Protein AF-A0A0D8XNB8-F1 (afdb_monomer_lite)

Secondary structure (DSSP, 8-state):
--------SHHHHHHHHHHHHHHHHHHHHHHHHHHHHTHHHHHHHHHHHHHHHHHHHH-S-HHHHHHHHHHHHHT--TTEEEEEETHHHHT---TT---EEEEEESSHHHHHHHHHHHHH-HHHHHHHHHHHHHHHHHHHHHTT---SEEEEE-SSSS-EEEEE---------

InterPro domains:
  IPR043519 Nucleotidyltransferase superfamily [G3DSA:3.30.460.10] (56-170)
  IPR043519 Nucleotidyltransferase superfamily [SSF81301] (79-115)

pLDDT: mean 80.05, std 18.9, range [33.38, 96.0]

Structure (mmCIF, N/CA/C/O backbone):
data_AF-A0A0D8XNB8-F1
#
_entry.id   AF-A0A0D8XNB8-F1
#
loop_
_atom_site.group_PDB
_atom_site.id
_atom_site.type_symbol
_atom_site.label_atom_id
_atom_site.label_alt_id
_atom_site.label_comp_id
_atom_site.label_asym_id
_atom_site.label_entity_id
_atom_site.label_seq_id
_atom_site.pdbx_PDB_ins_code
_atom_site.Cartn_x
_atom_site.Cartn_y
_atom_site.Cartn_z
_atom_site.occupancy
_atom_site.B_iso_or_equiv
_atom_site.auth_seq_id
_atom_site.auth_comp_id
_atom_site.auth_asym_id
_atom_site.auth_atom_id
_atom_site.pdbx_PDB_model_num
ATOM 1 N N . MET A 1 1 ? -14.185 79.498 42.352 1.00 35.81 1 MET A N 1
ATOM 2 C CA . MET A 1 1 ? -15.048 78.884 41.319 1.00 35.81 1 MET A CA 1
ATOM 3 C C . MET A 1 1 ? -14.680 77.415 41.207 1.00 35.81 1 MET A C 1
ATOM 5 O O . MET A 1 1 ? -13.575 77.118 40.783 1.00 35.81 1 MET A O 1
ATOM 9 N N . ILE A 1 2 ? -15.553 76.514 41.664 1.00 37.03 2 ILE A N 1
ATOM 10 C CA . ILE A 1 2 ? -15.356 75.059 41.590 1.00 37.03 2 ILE A CA 1
ATOM 11 C C . ILE A 1 2 ? -16.272 74.541 40.479 1.00 37.03 2 ILE A C 1
ATOM 13 O O . ILE A 1 2 ? -17.495 74.584 40.606 1.00 37.03 2 ILE A O 1
ATOM 17 N N . GLY A 1 3 ? -15.665 74.114 39.372 1.00 33.38 3 GLY A N 1
ATOM 18 C CA . GLY A 1 3 ? -16.326 73.496 38.226 1.00 33.38 3 GLY A CA 1
ATOM 19 C C . GLY A 1 3 ? -16.145 71.978 38.251 1.00 33.38 3 GLY A C 1
ATOM 20 O O . GLY A 1 3 ? -15.029 71.481 38.331 1.00 33.38 3 GLY A O 1
ATOM 21 N N . LYS A 1 4 ? -17.278 71.277 38.222 1.00 44.56 4 LYS A N 1
ATOM 22 C CA . LYS A 1 4 ? -17.506 69.820 38.198 1.00 44.56 4 LYS A CA 1
ATOM 23 C C . LYS A 1 4 ? -16.797 69.116 37.016 1.00 44.56 4 LYS A C 1
ATOM 25 O O . LYS A 1 4 ? -16.607 69.760 35.995 1.00 44.56 4 LYS A O 1
ATOM 30 N N . ILE A 1 5 ? -16.565 67.790 37.101 1.00 40.22 5 ILE A N 1
ATOM 31 C CA . ILE A 1 5 ? -17.128 66.730 36.207 1.00 40.22 5 ILE A CA 1
ATOM 32 C C . ILE A 1 5 ? -16.470 65.337 36.456 1.00 40.22 5 ILE A C 1
ATOM 34 O O . ILE A 1 5 ? -15.286 65.138 36.233 1.00 40.22 5 ILE A O 1
ATOM 38 N N . LEU A 1 6 ? -17.318 64.394 36.909 1.00 37.66 6 LEU A N 1
ATOM 39 C CA . LEU A 1 6 ? -17.368 62.914 36.775 1.00 37.66 6 LEU A CA 1
ATOM 40 C C . LEU A 1 6 ? -16.101 62.018 36.764 1.00 37.66 6 LEU A C 1
ATOM 42 O O . LEU A 1 6 ? -15.345 62.031 35.798 1.00 37.66 6 LEU A O 1
ATOM 46 N N . PRO A 1 7 ? -16.104 60.954 37.598 1.00 43.00 7 PRO A N 1
ATOM 47 C CA . PRO A 1 7 ? -15.607 59.632 37.229 1.00 43.00 7 PRO A CA 1
ATOM 48 C C . PRO A 1 7 ? -16.790 58.723 36.832 1.00 43.00 7 PRO A C 1
ATOM 50 O O . PRO A 1 7 ? -17.395 58.065 37.676 1.00 43.00 7 PRO A O 1
ATOM 53 N N . ARG A 1 8 ? -17.159 58.673 35.542 1.00 45.78 8 ARG A N 1
ATOM 54 C CA . ARG A 1 8 ? -18.164 57.707 35.021 1.00 45.78 8 ARG A CA 1
ATOM 55 C C . ARG A 1 8 ? -17.582 56.524 34.247 1.00 45.78 8 ARG A C 1
ATOM 57 O O . ARG A 1 8 ? -18.344 55.663 33.825 1.00 45.78 8 ARG A O 1
ATOM 64 N N . GLN A 1 9 ? -16.266 56.429 34.076 1.00 46.25 9 GLN A N 1
ATOM 65 C CA . GLN A 1 9 ? -15.688 55.433 33.161 1.00 46.25 9 GLN A CA 1
ATOM 66 C C . GLN A 1 9 ? -15.163 54.148 33.823 1.00 46.25 9 GLN A C 1
ATOM 68 O O . GLN A 1 9 ? -14.889 53.185 33.117 1.00 46.25 9 GLN A O 1
ATOM 73 N N . ILE A 1 10 ? -15.114 54.050 35.157 1.00 44.75 10 ILE A N 1
ATOM 74 C CA . ILE A 1 10 ? -14.569 52.849 35.828 1.00 44.75 10 ILE A CA 1
ATOM 75 C C . ILE A 1 10 ? -15.646 51.769 36.077 1.00 44.75 10 ILE A C 1
ATOM 77 O O . ILE A 1 10 ? -15.346 50.577 36.099 1.00 44.75 10 ILE A O 1
ATOM 81 N N . ALA A 1 11 ? -16.930 52.135 36.160 1.00 41.56 11 ALA A N 1
ATOM 82 C CA . ALA A 1 11 ? -18.010 51.170 36.415 1.00 41.56 11 ALA A CA 1
ATOM 83 C C . ALA A 1 11 ? -18.432 50.339 35.182 1.00 41.56 11 ALA A C 1
ATOM 85 O O . ALA A 1 11 ? -19.070 49.295 35.336 1.00 41.56 11 ALA A O 1
ATOM 86 N N . ALA A 1 12 ? -18.086 50.773 33.964 1.00 43.12 12 ALA A N 1
ATOM 87 C CA . ALA A 1 12 ? -18.450 50.067 32.732 1.00 43.12 12 ALA A CA 1
ATOM 88 C C . ALA A 1 12 ? -17.489 48.909 32.403 1.00 43.12 12 ALA A C 1
ATOM 90 O O . ALA A 1 12 ? -17.937 47.865 31.935 1.00 43.12 12 ALA A O 1
ATOM 91 N N . ALA A 1 13 ? -16.197 49.043 32.726 1.00 43.59 13 ALA A N 1
ATOM 92 C CA . ALA A 1 13 ? -15.179 48.029 32.427 1.00 43.59 13 ALA A CA 1
ATOM 93 C C . ALA A 1 13 ? -15.206 46.812 33.378 1.00 43.59 13 ALA A C 1
ATOM 95 O O . ALA A 1 13 ? -14.751 45.731 33.017 1.00 43.59 13 ALA A O 1
ATOM 96 N N . PHE A 1 14 ? -15.786 46.947 34.576 1.00 43.16 14 PHE A N 1
ATOM 97 C CA . PHE A 1 14 ? -15.940 45.826 35.516 1.00 43.16 14 PHE A CA 1
ATOM 98 C C . PHE A 1 14 ? -17.212 44.993 35.293 1.00 43.16 14 PHE A C 1
ATOM 100 O O . PHE A 1 14 ? -17.288 43.858 35.761 1.00 43.16 14 PHE A O 1
ATOM 107 N N . ARG A 1 15 ? -18.218 45.510 34.573 1.00 42.62 15 ARG A N 1
ATOM 108 C CA . ARG A 1 15 ? -19.472 44.770 34.331 1.00 42.62 15 ARG A CA 1
ATOM 109 C C . ARG A 1 15 ? -19.381 43.767 33.185 1.00 42.62 15 ARG A C 1
ATOM 111 O O . ARG A 1 15 ? -20.095 42.768 33.221 1.00 42.62 15 ARG A O 1
ATOM 118 N N . THR A 1 16 ? -18.495 43.978 32.218 1.00 41.97 16 THR A N 1
ATOM 119 C CA . THR A 1 16 ? -18.303 43.058 31.086 1.00 41.97 16 THR A CA 1
ATOM 120 C C . THR A 1 16 ? -17.577 41.771 31.497 1.00 41.97 16 THR A C 1
ATOM 122 O O . THR A 1 16 ? -18.035 40.687 31.149 1.00 41.97 16 THR A O 1
ATOM 125 N N . ASN A 1 17 ? -16.564 41.841 32.369 1.00 43.38 17 ASN A N 1
ATOM 126 C CA . ASN A 1 17 ? -15.829 40.647 32.830 1.00 43.38 17 ASN A CA 1
ATOM 127 C C . ASN A 1 17 ? -16.611 39.757 33.825 1.00 43.38 17 ASN A C 1
ATOM 129 O O . ASN A 1 17 ? -16.407 38.541 33.897 1.00 43.38 17 ASN A O 1
ATOM 133 N N . VAL A 1 18 ? -17.545 40.326 34.595 1.00 46.53 18 VAL A N 1
ATOM 134 C CA . VAL A 1 18 ? -18.382 39.548 35.533 1.00 46.53 18 VAL A CA 1
ATOM 135 C C . VAL A 1 18 ? -19.512 38.806 34.804 1.00 46.53 18 VAL A C 1
ATOM 137 O O . VAL A 1 18 ? -19.934 37.739 35.251 1.00 46.53 18 VAL A O 1
ATOM 140 N N . PHE A 1 19 ? -19.991 39.328 33.671 1.00 45.19 19 PHE A N 1
ATOM 141 C CA . PHE A 1 19 ? -21.034 38.666 32.883 1.00 45.19 19 PHE A CA 1
ATOM 142 C C . PHE A 1 19 ? -20.499 37.481 32.067 1.00 45.19 19 PHE A C 1
ATOM 144 O O . PHE A 1 19 ? -21.172 36.450 32.019 1.00 45.19 19 PHE A O 1
ATOM 151 N N . ASP A 1 20 ? -19.285 37.569 31.517 1.00 50.75 20 ASP A N 1
ATOM 152 C CA . ASP A 1 20 ? -18.664 36.440 30.806 1.00 50.75 20 ASP A CA 1
ATOM 153 C C . ASP A 1 20 ? -18.225 35.313 31.749 1.00 50.75 20 ASP A C 1
ATOM 155 O O . ASP A 1 20 ? -18.462 34.137 31.466 1.00 50.75 20 ASP A O 1
ATOM 159 N N . SER A 1 21 ? -17.699 35.638 32.935 1.00 52.28 21 SER A N 1
ATOM 160 C CA . SER A 1 21 ? -17.347 34.613 33.933 1.00 52.28 21 SER A CA 1
ATOM 161 C C . SER A 1 21 ? -18.571 33.891 34.515 1.00 52.28 21 SER A C 1
ATOM 163 O O . SER A 1 21 ? -18.502 32.693 34.799 1.00 52.28 21 SER A O 1
ATOM 165 N N . LYS A 1 22 ? -19.716 34.576 34.657 1.00 54.66 22 LYS A N 1
ATOM 166 C CA . LYS A 1 22 ? -20.984 33.947 35.067 1.00 54.66 22 LYS A CA 1
ATOM 167 C C . LYS A 1 22 ? -21.564 33.046 33.979 1.00 54.66 22 LYS A C 1
ATOM 169 O O . LYS A 1 22 ? -22.000 31.945 34.303 1.00 54.66 22 LYS A O 1
ATOM 174 N N . LYS A 1 23 ? -21.524 33.459 32.706 1.00 55.62 23 LYS A N 1
ATOM 175 C CA . LYS A 1 23 ? -21.941 32.604 31.581 1.00 55.62 23 LYS A CA 1
ATOM 176 C C . LYS A 1 23 ? -21.075 31.348 31.478 1.00 55.62 23 LYS A C 1
ATOM 178 O O . LYS A 1 23 ? -21.629 30.262 31.357 1.00 55.62 23 LYS A O 1
ATOM 183 N N . GLY A 1 24 ? -19.754 31.475 31.634 1.00 59.69 24 GLY A N 1
ATOM 184 C CA . GLY A 1 24 ? -18.831 30.335 31.673 1.00 59.69 24 GLY A CA 1
ATOM 185 C C . GLY A 1 24 ? -19.101 29.365 32.830 1.00 59.69 24 GLY A C 1
ATOM 186 O O . GLY A 1 24 ? -19.087 28.155 32.624 1.00 59.69 24 GLY A O 1
ATOM 187 N N . ARG A 1 25 ? -19.430 29.871 34.030 1.00 61.78 25 ARG A N 1
ATOM 188 C CA . ARG A 1 25 ? -19.808 29.018 35.176 1.00 61.78 25 ARG A CA 1
ATOM 189 C C . ARG A 1 25 ? -21.120 28.272 34.965 1.00 61.78 25 ARG A C 1
ATOM 191 O O . ARG A 1 25 ? -21.185 27.100 35.309 1.00 61.78 25 ARG A O 1
ATOM 198 N N . VAL A 1 26 ? -22.139 28.927 34.405 1.00 69.31 26 VAL A N 1
ATOM 199 C CA . VAL A 1 26 ? -23.440 28.290 34.124 1.00 69.31 26 VAL A CA 1
ATOM 200 C C . VAL A 1 26 ? -23.297 27.221 33.038 1.00 69.31 26 VAL A C 1
ATOM 202 O O . VAL A 1 26 ? -23.881 26.146 33.145 1.00 69.31 26 VAL A O 1
ATOM 205 N N . TYR A 1 27 ? -22.469 27.479 32.024 1.00 69.00 27 TYR A N 1
ATOM 206 C CA . TYR A 1 27 ? -22.151 26.490 30.996 1.00 69.00 27 TYR A CA 1
ATOM 207 C C . TYR A 1 27 ? -21.391 25.291 31.572 1.00 69.00 27 TYR A C 1
ATOM 209 O O . TYR A 1 27 ? -21.728 24.149 31.276 1.00 69.00 27 TYR A O 1
ATOM 217 N N . ALA A 1 28 ? -20.406 25.538 32.440 1.00 72.75 28 ALA A N 1
ATOM 218 C CA . ALA A 1 28 ? -19.663 24.478 33.114 1.00 72.75 28 ALA A CA 1
ATOM 219 C C . ALA A 1 28 ? -20.569 23.641 34.030 1.00 72.75 28 ALA A C 1
ATOM 221 O O . ALA A 1 28 ? -20.529 22.418 33.958 1.00 72.75 28 ALA A O 1
ATOM 222 N N . SER A 1 29 ? -21.444 24.269 34.826 1.00 78.94 29 SER A N 1
ATOM 223 C CA . SER A 1 29 ? -22.386 23.538 35.685 1.00 78.94 29 SER A CA 1
ATOM 224 C C . SER A 1 29 ? -23.407 22.733 34.883 1.00 78.94 29 SER A C 1
ATOM 226 O O . SER A 1 29 ? -23.775 21.635 35.287 1.00 78.94 29 SER A O 1
ATOM 228 N N . PHE A 1 30 ? -23.848 23.254 33.734 1.00 82.88 30 PHE A N 1
ATOM 229 C CA . PHE A 1 30 ? -24.722 22.522 32.820 1.00 82.88 30 PHE A CA 1
ATOM 230 C C . PHE A 1 30 ? -24.011 21.303 32.219 1.00 82.88 30 PHE A C 1
ATOM 232 O O . PHE A 1 30 ? -24.572 20.213 32.216 1.00 82.88 30 PHE A O 1
ATOM 239 N N . ILE A 1 31 ? -22.763 21.458 31.763 1.00 82.94 31 ILE A N 1
ATOM 240 C CA . ILE A 1 31 ? -21.966 20.345 31.231 1.00 82.94 31 ILE A CA 1
ATOM 241 C C . ILE A 1 31 ? -21.724 19.278 32.301 1.00 82.94 31 ILE A C 1
ATOM 243 O O . ILE A 1 31 ? -21.883 18.097 32.006 1.00 82.94 31 ILE A O 1
ATOM 247 N N . GLU A 1 32 ? -21.376 19.665 33.528 1.00 84.44 32 GLU A N 1
ATOM 248 C CA . GLU A 1 32 ? -21.170 18.706 34.620 1.00 84.44 32 GLU A CA 1
ATOM 249 C C . GLU A 1 32 ? -22.469 17.977 34.987 1.00 84.44 32 GLU A C 1
ATOM 251 O O . GLU A 1 32 ? -22.474 16.752 35.066 1.00 84.44 32 GLU A O 1
ATOM 256 N N . SER A 1 33 ? -23.599 18.688 35.067 1.00 84.19 33 SER A N 1
ATOM 257 C CA . SER A 1 33 ? -24.907 18.061 35.301 1.00 84.19 33 SER A CA 1
ATOM 258 C C . SER A 1 33 ? -25.302 17.093 34.176 1.00 84.19 33 SER A C 1
ATOM 260 O O . SER A 1 33 ? -25.795 15.997 34.442 1.00 84.19 33 SER A O 1
ATOM 262 N N . MET A 1 34 ? -25.028 17.443 32.915 1.00 83.69 34 MET A N 1
ATOM 263 C CA . MET A 1 34 ? -25.274 16.564 31.767 1.00 83.69 34 MET A CA 1
ATOM 264 C C . MET A 1 34 ? -24.346 15.341 31.752 1.00 83.69 34 MET A C 1
ATOM 266 O O . MET A 1 34 ? -24.789 14.243 31.409 1.00 83.69 34 MET A O 1
ATOM 270 N N . LYS A 1 35 ? -23.071 15.500 32.133 1.00 83.56 35 LYS A N 1
ATOM 271 C CA . LYS A 1 35 ? -22.128 14.380 32.278 1.00 83.56 35 LYS A CA 1
ATOM 272 C C . LYS A 1 35 ? -22.574 13.419 33.368 1.00 83.56 35 LYS A C 1
ATOM 274 O O . LYS A 1 35 ? -22.523 12.216 33.142 1.00 83.56 35 LYS A O 1
ATOM 279 N N . GLU A 1 36 ? -23.021 13.936 34.507 1.00 88.44 36 GLU A N 1
ATOM 280 C CA . GLU A 1 36 ? -23.510 13.131 35.626 1.00 88.44 36 GLU A CA 1
ATOM 281 C C . GLU A 1 36 ? -24.790 12.379 35.233 1.00 88.44 36 GLU A C 1
ATOM 283 O O . GLU A 1 36 ? -24.874 11.159 35.376 1.00 88.44 36 GLU A O 1
ATOM 288 N N . HIS A 1 37 ? -25.740 13.065 34.588 1.00 91.31 37 HIS A N 1
ATOM 289 C CA . HIS A 1 37 ? -26.991 12.460 34.122 1.00 91.31 37 HIS A CA 1
ATOM 290 C C . HIS A 1 37 ? -26.778 11.360 33.066 1.00 91.31 37 HIS A C 1
ATOM 292 O O . HIS A 1 37 ? -27.534 10.388 32.993 1.00 91.31 37 HIS A O 1
ATOM 298 N N . HIS A 1 38 ? -25.744 11.484 32.231 1.00 91.31 38 HIS A N 1
ATOM 299 C CA . HIS A 1 38 ? -25.418 10.507 31.189 1.00 91.31 38 HIS A CA 1
ATOM 300 C C . HIS A 1 38 ? -24.207 9.629 31.516 1.00 91.31 38 HIS A C 1
ATOM 302 O O . HIS A 1 38 ? -23.746 8.892 30.642 1.00 91.31 38 HIS A O 1
ATOM 308 N N . GLN A 1 39 ? -23.724 9.642 32.759 1.00 92.50 39 GLN A N 1
ATOM 309 C CA . GLN A 1 39 ? -22.460 9.017 33.147 1.00 92.50 39 GLN A CA 1
ATOM 310 C C . GLN A 1 39 ? -22.397 7.535 32.765 1.00 92.50 39 GLN A C 1
ATOM 312 O O . GLN A 1 39 ? -21.425 7.094 32.159 1.00 92.50 39 GLN A O 1
ATOM 317 N N . LEU A 1 40 ? -23.462 6.775 33.032 1.00 91.50 40 LEU A N 1
ATOM 318 C CA . LEU A 1 40 ? -23.529 5.350 32.690 1.00 91.50 40 LEU A CA 1
ATOM 319 C C . LEU A 1 40 ? -23.483 5.103 31.173 1.00 91.50 40 LEU A C 1
ATOM 321 O O . LEU A 1 40 ? -22.868 4.139 30.717 1.00 91.50 40 LEU A O 1
ATOM 325 N N . ARG A 1 41 ? -24.107 5.978 30.372 1.00 90.69 41 ARG A N 1
ATOM 326 C CA . ARG A 1 41 ? -24.068 5.884 28.903 1.00 90.69 41 ARG A CA 1
ATOM 327 C C . ARG A 1 41 ? -22.679 6.221 28.370 1.00 90.69 41 ARG A C 1
ATOM 329 O O . ARG A 1 41 ? -22.200 5.518 27.486 1.00 90.69 41 ARG A O 1
ATOM 336 N N . LEU A 1 42 ? -22.033 7.244 28.931 1.00 91.31 42 LEU A N 1
ATOM 337 C CA . LEU A 1 42 ? -20.659 7.622 28.597 1.00 91.31 42 LEU A CA 1
ATOM 338 C C . LEU A 1 42 ? -19.671 6.502 28.949 1.00 91.31 42 LEU A C 1
ATOM 340 O O . LEU A 1 42 ? -18.885 6.100 28.102 1.00 91.31 42 LEU A O 1
ATOM 344 N N . GLN A 1 43 ? -19.781 5.911 30.140 1.00 92.50 43 GLN A N 1
ATOM 345 C CA . GLN A 1 43 ? -18.959 4.763 30.542 1.00 92.50 43 GLN A CA 1
ATOM 346 C C . GLN A 1 43 ? -19.190 3.538 29.647 1.00 92.50 43 GLN A C 1
ATOM 348 O O . GLN A 1 43 ? -18.244 2.841 29.284 1.00 92.50 43 GLN A O 1
ATOM 353 N N . SER A 1 44 ? -20.444 3.272 29.263 1.00 93.69 44 SER A N 1
ATOM 354 C CA . SER A 1 44 ? -20.767 2.195 28.323 1.00 93.69 44 SER A CA 1
ATOM 355 C C . SER A 1 44 ? -20.148 2.439 26.944 1.00 93.69 44 SER A C 1
ATOM 357 O O . SER A 1 44 ? -19.623 1.502 26.340 1.00 93.69 44 SER A O 1
ATOM 359 N N . LEU A 1 45 ? -20.176 3.685 26.462 1.00 92.44 45 LEU A N 1
ATOM 360 C CA . LEU A 1 45 ? -19.544 4.082 25.208 1.00 92.44 45 LEU A CA 1
ATOM 361 C C . LEU A 1 45 ? -18.022 3.912 25.276 1.00 92.44 45 LEU A C 1
ATOM 363 O O . LEU A 1 45 ? -17.462 3.262 24.401 1.00 92.44 45 LEU A O 1
ATOM 367 N N . ASP A 1 46 ? -17.375 4.403 26.333 1.00 93.44 46 ASP A N 1
ATOM 368 C CA . ASP A 1 46 ? -15.930 4.251 26.542 1.00 93.44 46 ASP A CA 1
ATOM 369 C C . ASP A 1 46 ? -15.511 2.781 26.581 1.00 93.44 46 ASP A C 1
ATOM 371 O O . ASP A 1 46 ? -14.498 2.402 25.991 1.00 93.44 46 ASP A O 1
ATOM 375 N N . ARG A 1 47 ? -16.300 1.927 27.245 1.00 93.50 47 ARG A N 1
ATOM 376 C CA . ARG A 1 47 ? -16.039 0.485 27.268 1.00 93.50 47 ARG A CA 1
ATOM 377 C C . ARG A 1 47 ? -16.123 -0.113 25.864 1.00 93.50 47 ARG A C 1
ATOM 379 O O . ARG A 1 47 ? -15.202 -0.814 25.465 1.00 93.50 47 ARG A O 1
ATOM 386 N N . LYS A 1 48 ? -17.177 0.204 25.103 1.00 91.56 48 LYS A N 1
ATOM 387 C CA . LYS A 1 48 ? -17.331 -0.270 23.717 1.00 91.56 48 LYS A CA 1
ATOM 388 C C . LYS A 1 48 ? -16.204 0.224 22.811 1.00 91.56 48 LYS A C 1
ATOM 390 O O . LYS A 1 48 ? -15.726 -0.535 21.979 1.00 91.56 48 LYS A O 1
ATOM 395 N N . LEU A 1 49 ? -15.762 1.472 22.972 1.00 89.06 49 LEU A N 1
ATOM 396 C CA . LEU A 1 49 ? -14.633 2.017 22.214 1.00 89.06 49 LEU A CA 1
ATOM 397 C C . LEU A 1 49 ? -13.342 1.253 22.521 1.00 89.06 49 LEU A C 1
ATOM 399 O O . LEU A 1 49 ? -12.660 0.834 21.591 1.00 89.06 49 LEU A O 1
ATOM 403 N N . LYS A 1 50 ? -13.057 0.983 23.801 1.00 88.56 50 LYS A N 1
ATOM 404 C CA . LYS A 1 50 ? -11.899 0.169 24.203 1.00 88.56 50 LYS A CA 1
ATOM 405 C C . LYS A 1 50 ? -11.968 -1.257 23.665 1.00 88.56 50 LYS A C 1
ATOM 407 O O . LYS A 1 50 ? -10.967 -1.754 23.170 1.00 88.56 50 LYS A O 1
ATOM 412 N N . GLU A 1 51 ? -13.129 -1.905 23.744 1.00 86.69 51 GLU A N 1
ATOM 413 C CA . GLU A 1 51 ? -13.334 -3.251 23.191 1.00 86.69 51 GLU A CA 1
ATOM 414 C C . GLU A 1 51 ? -13.037 -3.281 21.684 1.00 86.69 51 GLU A C 1
ATOM 416 O O . GLU A 1 51 ? -12.323 -4.163 21.210 1.00 86.69 51 GLU A O 1
ATOM 421 N N . VAL A 1 52 ? -13.522 -2.282 20.940 1.00 80.62 52 VAL A N 1
ATOM 422 C CA . VAL A 1 52 ? -13.241 -2.148 19.506 1.00 80.62 52 VAL A CA 1
ATOM 423 C C . VAL A 1 52 ? -11.754 -1.887 19.251 1.00 80.62 52 VAL A C 1
ATOM 425 O O . VAL A 1 52 ? -11.184 -2.510 18.362 1.00 80.62 52 VAL A O 1
ATOM 428 N N . ASP A 1 53 ? -11.102 -1.011 20.015 1.00 81.06 53 ASP A N 1
ATOM 429 C CA . ASP A 1 53 ? -9.676 -0.709 19.837 1.00 81.06 53 ASP A CA 1
ATOM 430 C C . ASP A 1 53 ? -8.773 -1.916 20.132 1.00 81.06 53 ASP A C 1
ATOM 432 O O . ASP A 1 53 ? -7.816 -2.163 19.397 1.00 81.06 53 ASP A O 1
ATOM 436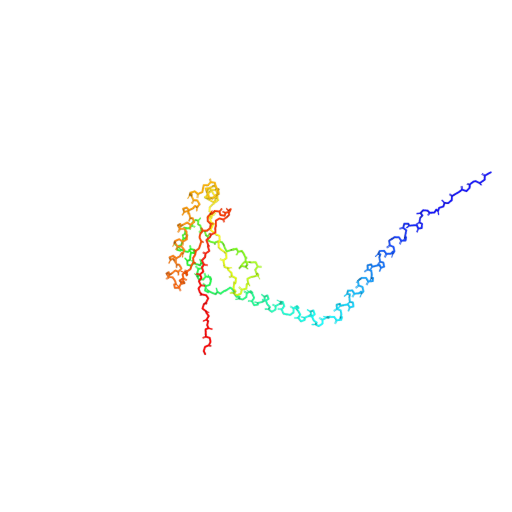 N N . GLU A 1 54 ? -9.077 -2.698 21.170 1.00 79.06 54 GLU A N 1
ATOM 437 C CA . GLU A 1 54 ? -8.343 -3.933 21.475 1.00 79.06 54 GLU A CA 1
ATOM 438 C C . GLU A 1 54 ? -8.546 -4.992 20.384 1.00 79.06 54 GLU A C 1
ATOM 440 O O . GLU A 1 54 ? -7.584 -5.632 19.954 1.00 79.06 54 GLU A O 1
ATOM 445 N N . PHE A 1 55 ? -9.767 -5.115 19.854 1.00 73.81 55 PHE A N 1
ATOM 446 C CA . PHE A 1 55 ? -10.051 -5.988 18.716 1.00 73.81 55 PHE A CA 1
ATOM 447 C C . PHE A 1 55 ? -9.251 -5.579 17.465 1.00 73.81 55 PHE A C 1
ATOM 449 O O . PHE A 1 55 ? -8.647 -6.429 16.813 1.00 73.81 55 PHE A O 1
ATOM 456 N N . ARG A 1 56 ? -9.140 -4.273 17.171 1.00 70.25 56 ARG A N 1
ATOM 457 C CA . ARG A 1 56 ? -8.326 -3.771 16.045 1.00 70.25 56 ARG A CA 1
ATOM 458 C C . ARG A 1 56 ? -6.843 -4.112 16.186 1.00 70.25 56 ARG A C 1
ATOM 460 O O . ARG A 1 56 ? -6.221 -4.508 15.203 1.00 70.25 56 ARG A O 1
ATOM 467 N N . LYS A 1 57 ? -6.267 -3.980 17.388 1.00 66.94 57 LYS A N 1
ATOM 468 C CA . LYS A 1 57 ? -4.842 -4.283 17.640 1.00 66.94 57 LYS A CA 1
ATOM 469 C C . LYS A 1 57 ? -4.506 -5.760 17.428 1.00 66.94 57 LYS A C 1
ATOM 471 O O . LYS A 1 57 ? -3.397 -6.071 17.003 1.00 66.94 57 LYS A O 1
ATOM 476 N N . ALA A 1 58 ? -5.445 -6.656 17.724 1.00 65.44 58 ALA A N 1
ATOM 477 C CA . ALA A 1 58 ? -5.245 -8.097 17.602 1.00 65.44 58 ALA A CA 1
ATOM 478 C C . ALA A 1 58 ? -5.348 -8.616 16.152 1.00 65.44 58 ALA A C 1
ATOM 480 O O . ALA A 1 58 ? -4.836 -9.696 15.858 1.00 65.44 58 ALA A O 1
ATOM 481 N N . ASN A 1 59 ? -5.971 -7.858 15.240 1.00 62.47 59 ASN A N 1
ATOM 482 C CA . ASN A 1 59 ? -6.429 -8.375 13.944 1.00 62.47 59 ASN A CA 1
ATOM 483 C C . ASN A 1 59 ? -5.500 -8.135 12.743 1.00 62.47 59 ASN A C 1
ATOM 485 O O . ASN A 1 59 ? -5.919 -8.338 11.601 1.00 62.47 59 ASN A O 1
ATOM 489 N N . ILE A 1 60 ? -4.215 -7.811 12.940 1.00 63.78 60 ILE A N 1
ATOM 490 C CA . ILE A 1 60 ? -3.246 -8.035 11.852 1.00 63.78 60 ILE A CA 1
ATOM 491 C C . ILE A 1 60 ? -3.072 -9.546 11.701 1.00 63.78 60 ILE A C 1
ATOM 493 O O . ILE A 1 60 ? -2.358 -10.204 12.457 1.00 63.78 60 ILE A O 1
ATOM 497 N N . THR A 1 61 ? -3.769 -10.113 10.721 1.00 68.50 61 THR A N 1
ATOM 498 C CA . THR A 1 61 ? -3.798 -11.555 10.508 1.00 68.50 61 THR A CA 1
ATOM 499 C C . THR A 1 61 ? -2.413 -12.074 10.108 1.00 68.50 61 THR A C 1
ATOM 501 O O . THR A 1 61 ? -1.722 -11.515 9.253 1.00 68.50 61 THR A O 1
ATOM 504 N N . ASN A 1 62 ? -1.999 -13.201 10.696 1.00 71.69 62 ASN A N 1
ATOM 505 C CA . ASN A 1 62 ? -0.747 -13.886 10.344 1.00 71.69 62 ASN A CA 1
ATO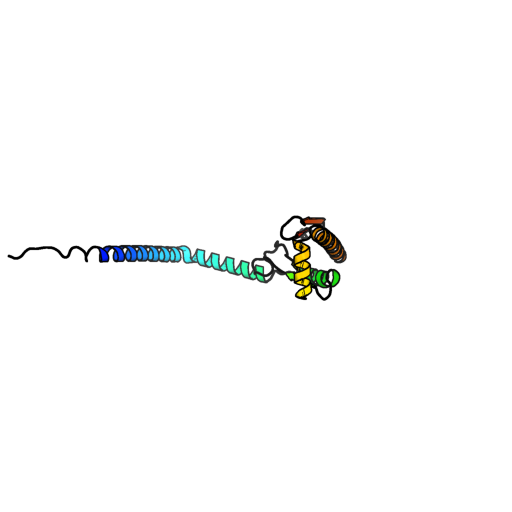M 506 C C . ASN A 1 62 ? -0.629 -14.177 8.832 1.00 71.69 62 ASN A C 1
ATOM 508 O O . ASN A 1 62 ? 0.478 -14.287 8.307 1.00 71.69 62 ASN A O 1
ATOM 512 N N . SER A 1 63 ? -1.754 -14.306 8.121 1.00 75.94 63 SER A N 1
ATOM 513 C CA . SER A 1 63 ? -1.809 -14.443 6.661 1.00 75.94 63 SER A CA 1
ATOM 514 C C . SER A 1 63 ? -1.286 -13.204 5.935 1.00 75.94 63 SER A C 1
ATOM 516 O O . SER A 1 63 ? -0.465 -13.341 5.032 1.00 75.94 63 SER A O 1
ATOM 518 N N . THR A 1 64 ? -1.679 -12.003 6.361 1.00 81.44 64 THR A N 1
ATOM 519 C CA . THR A 1 64 ? -1.208 -10.737 5.782 1.00 81.44 64 THR A CA 1
ATOM 520 C C . THR A 1 64 ? 0.304 -10.603 5.894 1.00 81.44 64 THR A C 1
ATOM 522 O O . THR A 1 64 ? 0.980 -10.300 4.912 1.00 81.44 64 THR A O 1
ATOM 525 N N . ILE A 1 65 ? 0.858 -10.909 7.069 1.00 83.62 65 ILE A N 1
ATOM 526 C CA . ILE A 1 65 ? 2.307 -10.862 7.301 1.00 83.62 65 ILE A CA 1
ATOM 527 C C . ILE A 1 65 ? 3.038 -11.827 6.355 1.00 83.62 65 ILE A C 1
ATOM 529 O O . ILE A 1 65 ? 4.050 -11.458 5.756 1.00 83.62 65 ILE A O 1
ATOM 533 N N . LYS A 1 66 ? 2.505 -13.042 6.160 1.00 87.88 66 LYS A N 1
ATOM 534 C CA . LYS A 1 66 ? 3.071 -14.030 5.226 1.00 87.88 66 LYS A CA 1
ATOM 535 C C . LYS A 1 66 ? 3.050 -13.537 3.778 1.00 87.88 66 LYS A C 1
ATOM 537 O O . LYS A 1 66 ? 4.059 -13.680 3.090 1.00 87.88 66 LYS A O 1
ATOM 542 N N . ILE A 1 67 ? 1.948 -12.929 3.334 1.00 90.06 67 ILE A N 1
ATOM 543 C CA . ILE A 1 67 ? 1.826 -12.358 1.983 1.00 90.06 67 ILE A CA 1
ATOM 544 C C . ILE A 1 67 ? 2.854 -11.240 1.786 1.00 90.06 67 ILE A C 1
ATOM 546 O O . ILE A 1 67 ? 3.616 -11.271 0.821 1.00 90.06 67 ILE A O 1
ATOM 550 N N . ILE A 1 68 ? 2.936 -10.285 2.719 1.00 90.81 68 ILE A N 1
ATOM 551 C CA . ILE A 1 68 ? 3.888 -9.165 2.638 1.00 90.81 68 ILE A CA 1
ATOM 552 C C . ILE A 1 68 ? 5.330 -9.681 2.602 1.00 90.81 68 ILE A C 1
ATOM 554 O O . ILE A 1 68 ? 6.135 -9.204 1.797 1.00 90.81 68 ILE A O 1
ATOM 558 N N . HIS A 1 69 ? 5.661 -10.666 3.440 1.00 92.06 69 HIS A N 1
ATOM 559 C CA . HIS A 1 69 ? 6.989 -11.276 3.468 1.00 92.06 69 HIS A CA 1
ATOM 560 C C . HIS A 1 69 ? 7.324 -11.967 2.137 1.00 92.06 69 HIS A C 1
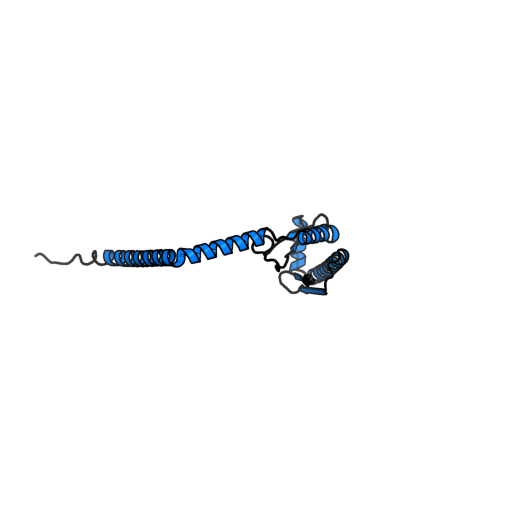ATOM 562 O O . HIS A 1 69 ? 8.401 -11.749 1.580 1.00 92.06 69 HIS A O 1
ATOM 568 N N . HIS A 1 70 ? 6.389 -12.750 1.588 1.00 93.69 70 HIS A N 1
ATOM 569 C CA . HIS A 1 70 ? 6.555 -13.411 0.291 1.00 93.69 70 HIS A CA 1
ATOM 570 C C . HIS A 1 70 ? 6.771 -12.402 -0.838 1.00 93.69 70 HIS A C 1
ATOM 572 O O . HIS A 1 70 ? 7.755 -12.495 -1.574 1.00 93.69 70 HIS A O 1
ATOM 578 N N . LEU A 1 71 ? 5.905 -11.388 -0.934 1.00 93.69 71 LEU A N 1
ATOM 579 C CA . LEU A 1 71 ? 6.028 -10.333 -1.939 1.00 93.69 71 LEU A CA 1
ATOM 580 C C . LEU A 1 71 ? 7.355 -9.582 -1.800 1.00 93.69 71 LEU A C 1
ATOM 582 O O . LEU A 1 71 ? 8.041 -9.352 -2.793 1.00 93.69 71 LEU A O 1
ATOM 586 N N . SER A 1 72 ? 7.770 -9.261 -0.576 1.00 93.94 72 SER A N 1
ATOM 587 C CA . SER A 1 72 ? 9.050 -8.589 -0.330 1.00 93.94 72 SER A CA 1
ATOM 588 C C . SER A 1 72 ? 10.241 -9.417 -0.813 1.00 93.94 72 SER A C 1
ATOM 590 O O . SER A 1 72 ? 11.195 -8.855 -1.339 1.00 93.94 72 SER A O 1
ATOM 592 N N . HIS A 1 73 ? 10.190 -10.744 -0.682 1.00 93.75 73 HIS A N 1
ATOM 593 C CA . HIS A 1 73 ? 11.286 -11.619 -1.095 1.00 93.75 73 HIS A CA 1
ATOM 594 C C . HIS A 1 73 ? 11.304 -11.914 -2.603 1.00 93.75 73 HIS A C 1
ATOM 596 O O . HIS A 1 73 ? 12.371 -12.115 -3.182 1.00 93.75 73 HIS A O 1
ATOM 602 N N . ARG A 1 74 ? 10.131 -11.975 -3.244 1.00 94.94 74 ARG A N 1
ATOM 603 C CA . ARG A 1 74 ? 9.989 -12.436 -4.637 1.00 94.94 74 ARG A CA 1
ATOM 604 C C . ARG A 1 74 ? 9.858 -11.316 -5.660 1.00 94.94 74 ARG A C 1
ATOM 606 O O . ARG A 1 74 ? 10.244 -11.505 -6.810 1.00 94.94 74 ARG A O 1
ATOM 613 N N . VAL A 1 75 ? 9.312 -10.171 -5.258 1.00 93.31 75 VAL A N 1
ATOM 614 C CA . VAL A 1 75 ? 9.060 -9.029 -6.150 1.00 93.31 75 VAL A CA 1
ATOM 615 C C . VAL A 1 75 ? 10.221 -8.038 -6.121 1.00 93.31 75 VAL A C 1
ATOM 617 O O . VAL A 1 75 ? 10.528 -7.406 -7.131 1.00 93.31 75 VAL A O 1
ATOM 620 N N . LEU A 1 76 ? 10.864 -7.874 -4.964 1.00 93.06 76 LEU A N 1
ATOM 621 C CA . LEU A 1 76 ? 11.797 -6.780 -4.730 1.00 93.06 76 LEU A CA 1
ATOM 622 C C . LEU A 1 76 ? 13.260 -7.202 -4.839 1.00 93.06 76 LEU A C 1
ATOM 624 O O . LEU A 1 76 ? 13.657 -8.316 -4.511 1.00 93.06 76 LEU A O 1
ATOM 628 N N . SER A 1 77 ? 14.091 -6.246 -5.251 1.00 89.94 77 SER A N 1
ATOM 629 C CA . SER A 1 77 ? 15.545 -6.362 -5.150 1.00 89.94 77 SER A CA 1
ATOM 630 C C . SER A 1 77 ? 16.018 -6.118 -3.711 1.00 89.94 77 SER A C 1
ATOM 632 O O . SER A 1 77 ? 15.330 -5.454 -2.936 1.00 89.94 77 SER A O 1
ATOM 634 N N . ARG A 1 78 ? 17.249 -6.535 -3.379 1.00 89.25 78 ARG A N 1
ATOM 635 C CA . ARG A 1 78 ? 17.877 -6.288 -2.060 1.00 89.25 78 ARG A CA 1
ATOM 636 C C . ARG A 1 78 ? 17.938 -4.804 -1.656 1.00 89.25 78 ARG A C 1
ATOM 638 O O . ARG A 1 78 ? 18.022 -4.501 -0.473 1.00 89.25 78 ARG A O 1
ATOM 645 N N . ASN A 1 79 ? 17.872 -3.887 -2.624 1.00 92.06 79 ASN A N 1
ATOM 646 C CA . ASN A 1 79 ? 17.956 -2.437 -2.405 1.00 92.06 79 ASN A CA 1
ATOM 647 C C . ASN A 1 79 ? 16.579 -1.750 -2.438 1.00 92.06 79 ASN A C 1
ATOM 649 O O . ASN A 1 79 ? 16.469 -0.553 -2.711 1.00 92.06 79 ASN A O 1
ATOM 653 N N . SER A 1 80 ? 15.515 -2.516 -2.217 1.00 94.56 80 SER A N 1
ATOM 654 C CA . SER A 1 80 ? 14.132 -2.048 -2.204 1.00 94.56 80 SER A CA 1
ATOM 655 C C . SER A 1 80 ? 13.335 -2.817 -1.161 1.00 94.56 80 SER A C 1
ATOM 657 O O . SER A 1 80 ? 13.622 -3.978 -0.890 1.00 94.56 80 SER A O 1
ATOM 659 N N . ARG A 1 81 ? 12.320 -2.177 -0.589 1.00 95.25 81 ARG A N 1
ATOM 660 C CA . ARG A 1 81 ? 11.393 -2.804 0.356 1.00 95.25 81 ARG A CA 1
ATOM 661 C C . ARG A 1 81 ? 9.967 -2.328 0.109 1.00 95.25 81 ARG A C 1
ATOM 663 O O . ARG A 1 81 ? 9.773 -1.237 -0.427 1.00 95.25 81 ARG A O 1
ATOM 670 N N . PHE A 1 82 ? 8.995 -3.121 0.544 1.00 95.12 82 PHE A N 1
ATOM 671 C CA . PHE A 1 82 ? 7.641 -2.633 0.745 1.00 95.12 82 PHE A CA 1
ATOM 672 C C . PHE A 1 82 ? 7.559 -2.000 2.128 1.00 95.12 82 PHE A C 1
ATOM 674 O O . PHE A 1 82 ? 8.024 -2.569 3.115 1.00 95.12 82 PHE A O 1
ATOM 681 N N . VAL A 1 83 ? 7.008 -0.794 2.187 1.00 93.50 83 VAL A N 1
ATOM 682 C CA . VAL A 1 83 ? 6.706 -0.099 3.435 1.00 93.50 83 VAL A CA 1
ATOM 683 C C . VAL A 1 83 ? 5.201 -0.101 3.595 1.00 93.50 83 VAL A C 1
ATOM 685 O O . VAL A 1 83 ? 4.489 0.398 2.728 1.00 93.50 83 VAL A O 1
ATOM 688 N N . GLN A 1 84 ? 4.733 -0.680 4.692 1.00 91.06 84 GLN A N 1
ATOM 689 C CA . GLN A 1 84 ? 3.322 -0.664 5.028 1.00 91.06 84 GLN A CA 1
ATOM 690 C C . GLN A 1 84 ? 2.913 0.745 5.472 1.00 91.06 84 GLN A C 1
ATOM 692 O O . GLN A 1 84 ? 3.632 1.392 6.237 1.00 91.06 84 GLN A O 1
ATOM 697 N N . VAL A 1 85 ? 1.788 1.231 4.957 1.00 90.50 85 VAL A N 1
ATOM 698 C CA . VAL A 1 85 ? 1.231 2.552 5.275 1.00 90.50 85 VAL A CA 1
ATOM 699 C C . VAL A 1 85 ? -0.279 2.443 5.528 1.00 90.50 85 VAL A C 1
ATOM 701 O O . VAL A 1 85 ? -0.844 1.350 5.557 1.00 90.50 85 VAL A O 1
ATOM 704 N N . GLY A 1 86 ? -0.935 3.579 5.764 1.00 87.50 86 GLY A N 1
ATOM 705 C CA . GLY A 1 86 ? -2.391 3.635 5.893 1.00 87.50 86 GLY A CA 1
ATOM 706 C C . GLY A 1 86 ? -2.921 3.098 7.225 1.00 87.50 86 GLY A C 1
ATOM 707 O O . GLY A 1 86 ? -2.252 3.177 8.261 1.00 87.50 86 GLY A O 1
ATOM 708 N N . SER A 1 87 ? -4.152 2.579 7.196 1.00 84.12 87 SER A N 1
ATOM 709 C CA . SER A 1 87 ? -4.881 2.120 8.393 1.00 84.12 87 SER A CA 1
ATOM 710 C C . SER A 1 87 ? -4.165 0.983 9.127 1.00 84.12 87 SER A C 1
ATOM 712 O O . SER A 1 87 ? -4.240 0.849 10.346 1.00 84.12 87 SER A O 1
ATOM 714 N N . SER A 1 88 ? -3.409 0.190 8.374 1.00 79.62 88 SER A N 1
ATOM 715 C CA . SER A 1 88 ? -2.707 -0.984 8.877 1.00 79.62 88 SER A CA 1
ATOM 716 C C . SER A 1 88 ? -1.510 -0.682 9.792 1.00 79.62 88 SER A C 1
ATOM 718 O O . SER A 1 88 ? -1.062 -1.572 10.508 1.00 79.62 88 SER A O 1
ATOM 720 N N . VAL A 1 89 ? -1.020 0.565 9.827 1.00 79.38 89 VAL A N 1
ATOM 721 C CA . VAL A 1 89 ? 0.065 0.993 10.738 1.00 79.38 89 VAL A CA 1
ATOM 722 C C . VAL A 1 89 ? -0.358 2.061 11.746 1.00 79.38 89 VAL A C 1
ATOM 724 O O . VAL A 1 89 ? 0.364 2.304 12.708 1.00 79.38 89 VAL A O 1
ATOM 727 N N . ASN A 1 90 ? -1.511 2.708 11.555 1.00 78.31 90 ASN A N 1
ATOM 728 C CA . ASN A 1 90 ? -1.985 3.780 12.439 1.00 78.31 90 ASN A CA 1
ATOM 729 C C . ASN A 1 90 ? -2.933 3.291 13.554 1.00 78.31 90 ASN A C 1
ATOM 731 O O . ASN A 1 90 ? -3.434 4.107 14.323 1.00 78.31 90 ASN A O 1
ATOM 735 N N . GLY A 1 91 ? -3.189 1.980 13.635 1.00 68.69 91 GLY A N 1
ATOM 736 C CA . GLY A 1 91 ? -4.080 1.377 14.632 1.00 68.69 91 GLY A CA 1
ATOM 737 C C . GLY A 1 91 ? -5.575 1.556 14.343 1.00 68.69 91 GLY A C 1
ATOM 738 O O . GLY A 1 91 ? -6.401 1.224 15.189 1.00 68.69 91 GLY A O 1
ATOM 739 N N . LEU A 1 92 ? -5.934 2.067 13.161 1.00 73.31 92 LEU A N 1
ATOM 740 C CA . LEU A 1 92 ? -7.320 2.272 12.726 1.00 73.31 92 LEU A CA 1
ATOM 741 C C . LEU A 1 92 ? -7.782 1.211 11.716 1.00 73.31 92 LEU A C 1
ATOM 743 O O . LEU A 1 92 ? -8.825 1.380 11.085 1.00 73.31 92 LEU A O 1
ATOM 747 N N . SER A 1 93 ? -7.019 0.130 11.540 1.00 75.00 93 SER A N 1
ATOM 748 C CA . SER A 1 93 ? -7.416 -1.006 10.709 1.00 75.00 93 SER A CA 1
ATOM 749 C C . SER A 1 93 ? -8.611 -1.740 11.309 1.00 75.00 93 SER A C 1
ATOM 751 O O . SER A 1 93 ? -8.639 -2.034 12.500 1.00 75.00 93 SER A O 1
ATOM 753 N N . CYS A 1 94 ? -9.576 -2.074 10.467 1.00 70.31 94 CYS A N 1
ATOM 754 C CA . CYS A 1 94 ? -10.666 -3.005 10.742 1.00 70.31 94 CYS A CA 1
ATOM 755 C C . CYS A 1 94 ? -10.474 -4.304 9.944 1.00 70.31 94 CYS A C 1
ATOM 757 O O . CYS A 1 94 ? -9.621 -4.362 9.061 1.00 70.31 94 CYS A O 1
ATOM 759 N N . ASP A 1 95 ? -11.297 -5.319 10.211 1.00 68.69 95 ASP A N 1
ATOM 760 C CA . ASP A 1 95 ? -11.203 -6.652 9.584 1.00 68.69 95 ASP A CA 1
ATOM 761 C C . ASP A 1 95 ? -11.254 -6.626 8.049 1.00 68.69 95 ASP A C 1
ATOM 763 O O . ASP A 1 95 ? -10.701 -7.503 7.394 1.00 68.69 95 ASP A O 1
ATOM 767 N N . ASN A 1 96 ? -11.871 -5.586 7.484 1.00 75.38 96 ASN A N 1
ATOM 768 C CA . ASN A 1 96 ? -12.014 -5.375 6.043 1.00 75.38 96 ASN A CA 1
ATOM 769 C C . ASN A 1 96 ? -11.127 -4.230 5.526 1.00 75.38 96 ASN A C 1
ATOM 771 O O . ASN A 1 96 ? -11.409 -3.656 4.476 1.00 75.38 96 ASN A O 1
ATOM 775 N N . SER A 1 97 ? -10.116 -3.812 6.289 1.00 80.38 97 SER A N 1
ATOM 776 C CA . SER A 1 97 ? -9.189 -2.780 5.831 1.00 80.38 97 SER A CA 1
ATOM 777 C C . SER A 1 97 ? -8.268 -3.310 4.744 1.00 80.38 97 SER A C 1
ATOM 779 O O . SER A 1 97 ? -7.611 -4.336 4.917 1.00 80.38 97 SER A O 1
ATOM 781 N N . ASP A 1 98 ? -8.169 -2.540 3.664 1.00 86.94 98 ASP A N 1
ATOM 782 C CA . ASP A 1 98 ? -7.136 -2.719 2.652 1.00 86.94 98 ASP A CA 1
ATOM 783 C C . ASP A 1 98 ? -5.737 -2.592 3.293 1.00 86.94 98 ASP A C 1
ATOM 785 O O . ASP A 1 98 ? -5.524 -1.866 4.271 1.00 86.94 98 ASP A O 1
ATOM 789 N N . ILE A 1 99 ? -4.763 -3.305 2.727 1.00 87.81 99 ILE A N 1
ATOM 790 C CA . ILE A 1 99 ? -3.356 -3.223 3.132 1.00 87.81 99 ILE A CA 1
ATOM 791 C C . ILE A 1 99 ? -2.613 -2.365 2.117 1.00 87.81 99 ILE A C 1
ATOM 793 O O . ILE A 1 99 ? -2.367 -2.790 0.986 1.00 87.81 99 ILE A O 1
ATOM 797 N N . ASP A 1 100 ? -2.204 -1.175 2.545 1.00 91.44 100 ASP A N 1
ATOM 798 C CA . ASP A 1 100 ? -1.451 -0.260 1.699 1.00 91.44 100 ASP A CA 1
ATOM 799 C C . ASP A 1 100 ? 0.053 -0.543 1.789 1.00 91.44 100 ASP A C 1
ATOM 801 O O . ASP A 1 100 ? 0.663 -0.475 2.861 1.00 91.44 100 ASP A O 1
ATOM 805 N N . LEU A 1 101 ? 0.672 -0.822 0.640 1.00 94.12 101 LEU A N 1
ATOM 806 C CA . LEU A 1 101 ? 2.112 -1.048 0.512 1.00 94.12 101 LEU A CA 1
ATOM 807 C C . LEU A 1 101 ? 2.734 -0.031 -0.443 1.00 94.12 101 LEU A C 1
ATOM 809 O O . LEU A 1 101 ? 2.279 0.154 -1.571 1.00 94.12 101 LEU A O 1
ATOM 813 N N . VAL A 1 102 ? 3.834 0.582 -0.015 1.00 94.88 102 VAL A N 1
ATOM 814 C CA . VAL A 1 102 ? 4.616 1.525 -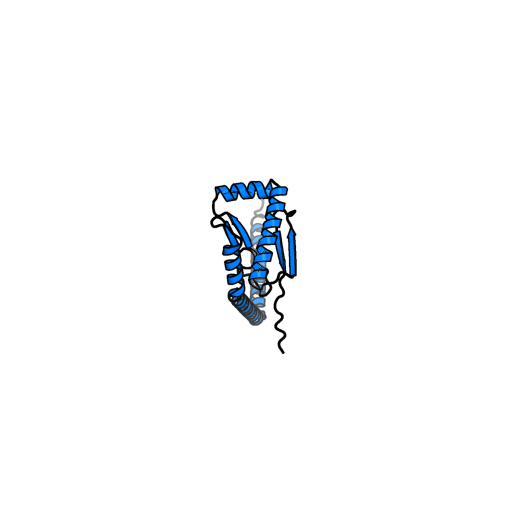0.818 1.00 94.88 102 VAL A CA 1
ATOM 815 C C . VAL A 1 102 ? 5.931 0.882 -1.228 1.00 94.88 102 VAL A C 1
ATOM 817 O O . VAL A 1 102 ? 6.707 0.437 -0.382 1.00 94.88 102 VAL A O 1
ATOM 820 N N . PHE A 1 103 ? 6.212 0.865 -2.530 1.00 95.88 103 PHE A N 1
ATOM 821 C CA . PHE A 1 103 ? 7.535 0.513 -3.035 1.00 95.88 103 PHE A CA 1
ATOM 822 C C . PHE A 1 103 ? 8.553 1.587 -2.635 1.00 95.88 103 PHE A C 1
ATOM 824 O O . PHE A 1 103 ? 8.374 2.767 -2.938 1.00 95.88 103 PHE A O 1
ATOM 831 N N . PHE A 1 104 ? 9.638 1.177 -1.979 1.00 95.25 104 PHE A N 1
ATOM 832 C CA . PHE A 1 104 ? 10.627 2.103 -1.444 1.00 95.25 104 PHE A CA 1
ATOM 833 C C . PHE A 1 104 ? 12.061 1.630 -1.717 1.00 95.25 104 PHE A C 1
ATOM 835 O O . PHE A 1 104 ? 12.521 0.672 -1.085 1.00 95.25 104 PHE A O 1
ATOM 842 N N . PRO A 1 105 ? 12.811 2.306 -2.606 1.00 96.00 105 PRO A N 1
ATOM 843 C CA . PRO A 1 105 ? 14.253 2.114 -2.722 1.00 96.00 105 PRO A CA 1
ATOM 844 C C . PRO A 1 105 ? 14.963 2.532 -1.426 1.00 96.00 105 PRO A C 1
ATOM 846 O O . PRO A 1 105 ? 14.759 3.640 -0.916 1.00 96.00 105 PRO A O 1
ATOM 849 N N . THR A 1 106 ? 15.790 1.643 -0.876 1.00 94.12 106 THR A N 1
ATOM 850 C CA . THR A 1 106 ? 16.459 1.867 0.416 1.00 94.12 106 THR A CA 1
ATOM 851 C C . THR A 1 106 ? 17.621 2.849 0.292 1.00 94.12 106 THR A C 1
ATOM 853 O O . THR A 1 106 ? 17.767 3.737 1.133 1.00 94.12 106 THR A O 1
ATOM 856 N N . ASP A 1 107 ? 18.388 2.751 -0.793 1.00 95.00 107 ASP A N 1
ATOM 857 C CA . ASP A 1 107 ? 19.465 3.685 -1.117 1.00 95.00 107 ASP A CA 1
ATOM 858 C C . ASP A 1 107 ? 18.928 5.078 -1.496 1.00 95.00 107 ASP A C 1
ATOM 860 O O . ASP A 1 107 ? 17.986 5.214 -2.282 1.00 95.00 107 ASP A O 1
ATOM 864 N N . ALA A 1 108 ? 19.537 6.128 -0.938 1.00 94.88 108 ALA A N 1
ATOM 865 C CA . ALA A 1 108 ? 19.072 7.503 -1.108 1.00 94.88 108 ALA A CA 1
ATOM 866 C C . ALA A 1 108 ? 19.250 8.017 -2.543 1.00 94.88 108 ALA A C 1
ATOM 868 O O . ALA A 1 108 ? 18.342 8.660 -3.074 1.00 94.88 108 ALA A O 1
ATOM 869 N N . ALA A 1 109 ? 20.378 7.704 -3.188 1.00 95.25 109 ALA A N 1
ATOM 870 C CA . ALA A 1 109 ? 20.645 8.140 -4.556 1.00 95.25 109 ALA A CA 1
ATOM 871 C C . ALA A 1 109 ? 19.665 7.484 -5.540 1.00 95.25 109 ALA A C 1
ATOM 873 O O . ALA A 1 109 ? 19.028 8.172 -6.341 1.00 95.25 109 ALA A O 1
ATOM 874 N N . ARG A 1 110 ? 19.450 6.168 -5.410 1.00 93.69 110 ARG A N 1
ATOM 875 C CA . ARG A 1 110 ? 18.446 5.428 -6.188 1.00 93.69 110 ARG A CA 1
ATOM 876 C C . ARG A 1 110 ? 17.036 5.925 -5.940 1.00 93.69 110 ARG A C 1
ATOM 878 O O . ARG A 1 110 ? 16.282 6.054 -6.895 1.00 93.69 110 ARG A O 1
ATOM 885 N N . ARG A 1 111 ? 16.668 6.212 -4.688 1.00 94.94 111 ARG A N 1
ATOM 886 C CA . ARG A 1 111 ? 15.345 6.757 -4.366 1.00 94.94 111 ARG A CA 1
ATOM 887 C C . ARG A 1 111 ? 15.120 8.093 -5.065 1.00 94.94 111 ARG A C 1
ATOM 889 O O . ARG A 1 111 ? 14.079 8.270 -5.682 1.00 94.94 111 ARG A O 1
ATOM 896 N N . ASN A 1 112 ? 16.091 9.001 -5.019 1.00 95.25 112 ASN A N 1
ATOM 897 C CA . ASN A 1 112 ? 15.975 10.302 -5.677 1.00 95.25 112 ASN A CA 1
ATOM 898 C C . ASN A 1 112 ? 15.865 10.164 -7.202 1.00 95.25 112 ASN A C 1
ATOM 900 O O . ASN A 1 112 ? 15.002 10.802 -7.802 1.00 95.25 112 ASN A O 1
ATOM 904 N N . SER A 1 113 ? 16.678 9.293 -7.813 1.00 95.06 113 SER A N 1
ATOM 905 C CA . SER A 1 113 ? 16.581 8.987 -9.247 1.00 95.06 113 SER A CA 1
ATOM 906 C C . SER A 1 113 ? 15.217 8.398 -9.600 1.00 95.06 113 SER A C 1
ATOM 908 O O . SER A 1 113 ? 14.535 8.919 -10.474 1.00 95.06 113 SER A O 1
ATOM 910 N N . PHE A 1 114 ? 14.776 7.377 -8.860 1.00 94.88 114 PHE A N 1
ATOM 911 C CA . PHE A 1 114 ? 13.481 6.738 -9.063 1.00 94.88 114 PHE A CA 1
ATOM 912 C C . PHE A 1 114 ? 12.339 7.744 -8.970 1.00 94.88 114 PHE A C 1
ATOM 914 O O . PHE A 1 114 ? 11.482 7.752 -9.837 1.00 94.88 114 PHE A O 1
ATOM 921 N N . MET A 1 115 ? 12.322 8.613 -7.955 1.00 93.56 115 MET A N 1
ATOM 922 C CA . MET A 1 115 ? 11.267 9.619 -7.809 1.00 93.56 115 MET A CA 1
ATOM 923 C C . MET A 1 115 ? 11.297 10.613 -8.977 1.00 93.56 115 MET A C 1
ATOM 925 O O . MET A 1 115 ? 10.248 10.926 -9.535 1.00 93.56 115 MET A O 1
ATOM 929 N N . LYS A 1 116 ? 12.483 11.067 -9.399 1.00 94.50 116 LYS A N 1
ATOM 930 C CA . LYS A 1 116 ? 12.622 11.946 -10.568 1.00 94.50 116 LYS A CA 1
ATOM 931 C C . LYS A 1 116 ? 12.025 11.304 -11.823 1.00 94.50 116 LYS A C 1
ATOM 933 O O . LYS A 1 116 ? 11.231 11.952 -12.498 1.00 94.50 116 LYS A O 1
ATOM 938 N N . ASP A 1 1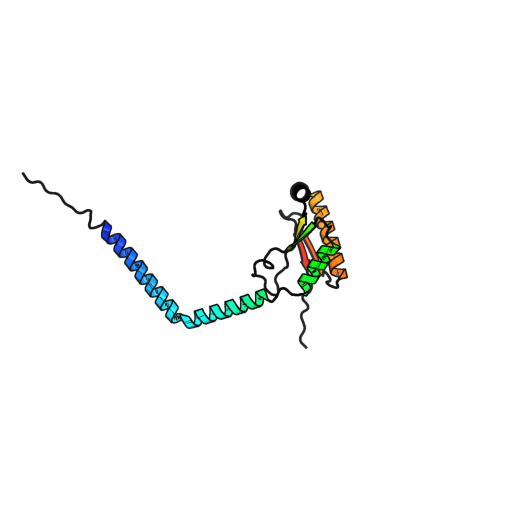17 ? 12.345 10.042 -12.091 1.00 94.44 117 ASP A N 1
ATOM 939 C CA . ASP A 1 117 ? 11.830 9.320 -13.257 1.00 94.44 117 ASP A CA 1
ATOM 940 C C . ASP A 1 117 ? 10.333 9.010 -13.105 1.00 94.44 117 ASP A C 1
ATOM 942 O O . ASP A 1 117 ? 9.546 9.218 -14.019 1.00 94.44 117 ASP A O 1
ATOM 946 N N . PHE A 1 118 ? 9.891 8.591 -11.922 1.00 94.12 118 PHE A N 1
ATOM 947 C CA . PHE A 1 118 ? 8.508 8.191 -11.672 1.00 94.12 118 PHE A CA 1
ATOM 948 C C . PHE A 1 118 ? 7.507 9.351 -11.759 1.00 94.12 118 PHE A C 1
ATOM 950 O O . PHE A 1 118 ? 6.365 9.137 -12.166 1.00 94.12 118 PHE A O 1
ATOM 957 N N . PHE A 1 119 ? 7.904 10.575 -11.395 1.00 92.00 119 PHE A N 1
ATOM 958 C CA . PHE A 1 119 ? 7.050 11.763 -11.539 1.00 92.00 119 PHE A CA 1
ATOM 959 C C . PHE A 1 119 ? 7.321 12.559 -12.816 1.00 92.00 119 PHE A C 1
ATOM 961 O O . PHE A 1 119 ? 6.403 13.200 -13.322 1.00 92.00 119 PHE A O 1
ATOM 968 N N . GLY A 1 120 ? 8.558 12.545 -13.319 1.00 90.88 120 GLY A N 1
ATOM 969 C CA . GLY A 1 120 ? 8.980 13.331 -14.479 1.00 90.88 120 GLY A CA 1
ATOM 970 C C . GLY A 1 120 ? 8.887 12.599 -15.818 1.00 90.88 120 GLY A C 1
ATOM 971 O O . GLY A 1 120 ? 8.980 13.247 -16.855 1.00 90.88 120 GLY A O 1
ATOM 972 N N . ASN A 1 121 ? 8.706 11.274 -15.818 1.00 94.06 121 ASN A N 1
ATOM 973 C CA . ASN A 1 121 ? 8.666 10.452 -17.024 1.00 94.06 121 ASN A CA 1
ATOM 974 C C . ASN A 1 121 ? 7.442 9.512 -17.012 1.00 94.06 121 ASN A C 1
ATOM 976 O O . ASN A 1 121 ? 7.399 8.496 -16.311 1.00 94.06 121 ASN A O 1
ATOM 980 N N . GLY A 1 122 ? 6.430 9.861 -17.816 1.00 92.44 122 GLY A N 1
ATOM 981 C CA . GLY A 1 122 ? 5.177 9.107 -17.924 1.00 92.44 122 GLY A CA 1
ATOM 982 C C . GLY A 1 122 ? 5.355 7.686 -18.465 1.00 92.44 122 GLY A C 1
ATOM 983 O O . GLY A 1 122 ? 4.696 6.762 -17.980 1.00 92.44 122 GLY A O 1
ATOM 984 N N . ASP A 1 123 ? 6.284 7.481 -19.397 1.00 94.94 123 ASP A N 1
ATOM 985 C CA . ASP A 1 123 ? 6.557 6.166 -19.987 1.00 94.94 123 ASP A CA 1
ATOM 986 C C . ASP A 1 123 ? 7.238 5.241 -18.981 1.00 94.94 123 ASP A C 1
ATOM 988 O O . ASP A 1 123 ? 6.851 4.075 -18.833 1.00 94.94 123 ASP A O 1
ATOM 992 N N . PHE A 1 124 ? 8.203 5.777 -18.224 1.00 95.62 124 PHE A N 1
ATOM 993 C CA . PHE A 1 124 ? 8.835 5.057 -17.121 1.00 95.62 124 PHE A CA 1
ATOM 994 C C . PHE A 1 124 ? 7.793 4.637 -16.087 1.00 95.62 124 PHE A C 1
ATOM 996 O O . PHE A 1 124 ? 7.736 3.469 -15.705 1.00 95.62 124 PHE A O 1
ATOM 1003 N N . LYS A 1 125 ? 6.927 5.564 -15.669 1.00 94.88 125 LYS A N 1
ATOM 1004 C CA . LYS A 1 125 ? 5.865 5.286 -14.702 1.00 94.88 125 LYS A CA 1
ATOM 1005 C C . LYS A 1 125 ? 4.915 4.194 -15.187 1.00 94.88 125 LYS A C 1
ATOM 1007 O O . LYS A 1 125 ? 4.624 3.260 -14.443 1.00 94.88 125 LYS A O 1
ATOM 1012 N N . THR A 1 126 ? 4.453 4.289 -16.430 1.00 95.12 126 THR A N 1
ATOM 1013 C CA . THR A 1 126 ? 3.537 3.312 -17.037 1.00 95.12 126 THR A CA 1
ATOM 1014 C C . THR A 1 126 ? 4.184 1.932 -17.114 1.00 95.12 126 THR A C 1
ATOM 1016 O O . THR A 1 126 ? 3.588 0.937 -16.692 1.00 95.12 126 THR A O 1
ATOM 1019 N N . SER A 1 127 ? 5.438 1.875 -17.567 1.00 95.69 127 SER A N 1
ATOM 1020 C CA . SER A 1 127 ? 6.221 0.640 -17.650 1.00 95.69 127 SER A CA 1
ATOM 1021 C C . SER A 1 127 ? 6.440 0.023 -16.272 1.00 95.69 127 SER A C 1
ATOM 1023 O O . SER A 1 127 ? 6.172 -1.161 -16.074 1.00 95.69 127 SER A O 1
ATOM 1025 N N . PHE A 1 128 ? 6.852 0.830 -15.292 1.00 95.62 128 PHE A N 1
ATOM 1026 C CA . PHE A 1 128 ? 7.063 0.388 -13.918 1.00 95.62 128 PHE A CA 1
ATOM 1027 C C . PHE A 1 128 ? 5.782 -0.184 -13.308 1.00 95.62 128 PHE A C 1
ATOM 1029 O O . PHE A 1 128 ? 5.794 -1.302 -12.797 1.00 95.62 128 PHE A O 1
ATOM 1036 N N . MET A 1 129 ? 4.664 0.545 -13.399 1.00 95.75 129 MET A N 1
ATOM 1037 C CA . MET A 1 129 ? 3.377 0.106 -12.852 1.00 95.75 129 MET A CA 1
ATOM 1038 C C . MET A 1 129 ? 2.888 -1.187 -13.515 1.00 95.75 129 MET A C 1
ATOM 1040 O O . MET A 1 129 ? 2.376 -2.067 -12.826 1.00 95.75 129 MET A O 1
ATOM 1044 N N . THR A 1 130 ? 3.091 -1.331 -14.827 1.00 95.00 130 THR A N 1
ATOM 1045 C CA . THR A 1 130 ? 2.710 -2.531 -15.591 1.00 95.00 130 THR A CA 1
ATOM 1046 C C . THR A 1 130 ? 3.565 -3.745 -15.232 1.00 95.00 130 THR A C 1
ATOM 1048 O O . THR A 1 130 ? 3.059 -4.860 -15.110 1.00 95.00 130 THR A O 1
ATOM 1051 N N . VAL A 1 131 ? 4.874 -3.561 -15.064 1.00 95.19 131 VAL A N 1
ATOM 1052 C CA . VAL A 1 131 ? 5.772 -4.649 -14.654 1.00 95.19 131 VAL A CA 1
ATOM 1053 C C . VAL A 1 131 ? 5.469 -5.067 -13.219 1.00 95.19 131 VAL A C 1
ATOM 1055 O O . VAL A 1 131 ? 5.324 -6.258 -12.945 1.00 95.19 131 VAL A O 1
ATOM 1058 N N . MET A 1 132 ? 5.314 -4.098 -12.314 1.00 95.25 132 MET A N 1
ATOM 1059 C CA . MET A 1 132 ? 5.024 -4.365 -10.909 1.00 95.25 132 MET A CA 1
ATOM 1060 C C . MET A 1 132 ? 3.688 -5.100 -10.742 1.00 95.25 132 MET A C 1
ATOM 1062 O O . MET A 1 132 ? 3.642 -6.107 -10.038 1.00 95.25 132 MET A O 1
ATOM 1066 N N . SER A 1 133 ? 2.626 -4.672 -11.435 1.00 95.12 133 SER A N 1
ATOM 1067 C CA . SER A 1 133 ? 1.316 -5.335 -11.368 1.00 95.12 133 SER A CA 1
ATOM 1068 C C . SER A 1 133 ? 1.379 -6.792 -11.827 1.00 95.12 133 SER A C 1
ATOM 1070 O O . SER A 1 133 ? 0.850 -7.674 -11.150 1.00 95.12 133 SER A O 1
ATOM 1072 N N . ARG A 1 134 ? 2.081 -7.070 -12.933 1.00 95.06 134 ARG A N 1
ATOM 1073 C CA . ARG A 1 134 ? 2.263 -8.430 -13.464 1.00 95.06 134 ARG A CA 1
ATOM 1074 C C . ARG A 1 134 ? 3.015 -9.332 -12.493 1.00 95.06 134 ARG A C 1
ATOM 1076 O O . ARG A 1 134 ? 2.580 -10.456 -12.253 1.00 95.06 134 ARG A O 1
ATOM 1083 N N . ILE A 1 135 ? 4.127 -8.851 -11.933 1.00 95.94 135 ILE A N 1
ATOM 1084 C CA . ILE A 1 135 ? 4.935 -9.642 -10.998 1.00 95.94 135 ILE A CA 1
ATOM 1085 C C . ILE A 1 135 ? 4.143 -9.903 -9.715 1.00 95.94 135 ILE A C 1
ATOM 1087 O O . ILE A 1 135 ? 4.047 -11.053 -9.300 1.00 95.94 135 ILE A O 1
ATOM 1091 N N . VAL A 1 136 ? 3.526 -8.875 -9.121 1.00 95.38 136 VAL A N 1
ATOM 1092 C CA . VAL A 1 136 ? 2.727 -9.030 -7.894 1.00 95.38 136 VAL A CA 1
ATOM 1093 C C . VAL A 1 136 ? 1.574 -10.008 -8.114 1.00 95.38 136 VAL A C 1
ATOM 1095 O O . VAL A 1 136 ? 1.424 -10.938 -7.330 1.00 95.38 136 VAL A O 1
ATOM 1098 N N . THR A 1 137 ? 0.812 -9.865 -9.203 1.00 94.81 137 THR A N 1
ATOM 1099 C CA . THR A 1 137 ? -0.293 -10.787 -9.538 1.00 94.81 137 THR A CA 1
ATOM 1100 C C . THR A 1 137 ? 0.189 -12.229 -9.640 1.00 94.81 137 THR A C 1
ATOM 1102 O O . THR A 1 137 ? -0.405 -13.131 -9.055 1.00 94.81 137 THR A O 1
ATOM 1105 N N . ARG A 1 138 ? 1.299 -12.455 -10.354 1.00 95.06 138 ARG A N 1
ATOM 1106 C CA . ARG A 1 138 ? 1.882 -13.789 -10.505 1.00 95.06 138 ARG A CA 1
ATOM 1107 C C . ARG A 1 138 ? 2.282 -14.380 -9.156 1.00 95.06 138 ARG A C 1
ATOM 1109 O O . ARG A 1 138 ? 1.967 -15.532 -8.882 1.00 95.06 138 ARG A O 1
ATOM 1116 N N . GLU A 1 139 ? 2.975 -13.612 -8.318 1.00 95.06 139 GLU A N 1
ATOM 1117 C CA . GLU A 1 139 ? 3.440 -14.116 -7.025 1.00 95.06 139 GLU A CA 1
ATOM 1118 C C . GLU A 1 139 ? 2.296 -14.354 -6.030 1.00 95.06 139 GLU A C 1
ATOM 1120 O O . GLU A 1 139 ? 2.410 -15.280 -5.233 1.00 95.06 139 GLU A O 1
ATOM 1125 N N . LEU A 1 140 ? 1.201 -13.587 -6.098 1.00 93.12 140 LEU A N 1
ATOM 1126 C CA . LEU A 1 140 ? -0.019 -13.841 -5.320 1.00 93.12 140 LEU A CA 1
ATOM 1127 C C . LEU A 1 140 ? -0.703 -15.147 -5.750 1.00 93.12 140 LEU A C 1
ATOM 1129 O O . LEU A 1 140 ? -0.999 -15.999 -4.911 1.00 93.12 140 LEU A O 1
ATOM 1133 N N . ASN A 1 141 ? -0.847 -15.367 -7.059 1.00 92.06 141 ASN A N 1
ATOM 1134 C CA . ASN A 1 141 ? -1.381 -16.623 -7.587 1.00 92.06 141 ASN A CA 1
ATOM 1135 C C . ASN A 1 141 ? -0.522 -17.831 -7.159 1.00 92.06 141 ASN A C 1
ATOM 1137 O O . ASN A 1 141 ? -1.063 -18.869 -6.786 1.00 92.06 141 ASN A O 1
ATOM 1141 N N . ASN A 1 142 ? 0.810 -17.685 -7.137 1.00 93.00 142 ASN A N 1
ATOM 1142 C CA . ASN A 1 142 ? 1.736 -18.748 -6.723 1.00 93.00 142 ASN A CA 1
ATOM 1143 C C . ASN A 1 142 ? 1.563 -19.191 -5.260 1.00 93.00 142 ASN A C 1
ATOM 1145 O O . ASN A 1 142 ? 1.932 -20.314 -4.924 1.00 93.00 142 ASN A O 1
ATOM 1149 N N . ILE A 1 143 ? 1.037 -18.327 -4.387 1.00 92.06 143 ILE A N 1
ATOM 1150 C CA . ILE A 1 143 ? 0.796 -18.641 -2.968 1.00 92.06 143 ILE A CA 1
ATOM 1151 C C . ILE A 1 143 ? -0.667 -18.982 -2.674 1.00 92.06 143 ILE A C 1
ATOM 1153 O O . ILE A 1 143 ? -1.064 -19.018 -1.511 1.00 92.06 143 ILE A O 1
ATOM 1157 N N . GLY A 1 144 ? -1.469 -19.235 -3.714 1.00 89.06 144 GLY A N 1
ATOM 1158 C CA . GLY A 1 144 ? -2.876 -19.598 -3.565 1.00 89.06 144 GLY A CA 1
ATOM 1159 C C . GLY A 1 144 ? -3.778 -18.428 -3.171 1.00 89.06 144 GLY A C 1
ATOM 1160 O O . GLY A 1 144 ? -4.845 -18.657 -2.612 1.00 89.06 144 GLY A O 1
ATOM 1161 N N . VAL A 1 145 ? -3.364 -17.190 -3.458 1.00 88.69 145 VAL A N 1
ATOM 1162 C CA . VAL A 1 145 ? -4.168 -15.971 -3.284 1.00 88.69 145 VAL A CA 1
ATOM 1163 C C . VAL A 1 145 ? -4.547 -15.465 -4.682 1.00 88.69 145 VAL A C 1
ATOM 1165 O O . VAL A 1 145 ? -3.901 -14.546 -5.192 1.00 88.69 145 VAL A O 1
ATOM 1168 N N . PRO A 1 146 ? -5.511 -16.108 -5.372 1.00 87.44 146 PRO A N 1
ATOM 1169 C CA . PRO A 1 146 ? -5.884 -15.720 -6.724 1.00 87.44 146 PRO A CA 1
ATOM 1170 C C . PRO A 1 146 ? -6.381 -14.275 -6.768 1.00 87.44 146 PRO A C 1
ATOM 1172 O O . PRO A 1 146 ? -7.230 -13.870 -5.972 1.00 87.44 146 PRO A O 1
ATOM 1175 N N . VAL A 1 147 ? -5.846 -13.505 -7.712 1.00 90.50 147 VAL A N 1
ATOM 1176 C CA . VAL A 1 147 ? -6.312 -12.147 -8.003 1.00 90.50 147 VAL A CA 1
ATOM 1177 C C . VAL A 1 147 ? -7.478 -12.227 -8.985 1.00 90.50 147 VAL A C 1
ATOM 1179 O O . VAL A 1 147 ? -7.281 -12.599 -10.140 1.00 90.50 147 VAL A O 1
ATOM 1182 N N . GLU A 1 148 ? -8.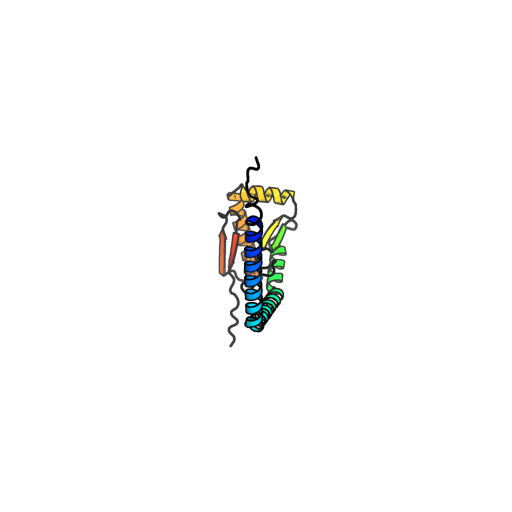678 -11.855 -8.547 1.00 89.12 148 GLU A N 1
ATOM 1183 C CA . GLU A 1 148 ? -9.877 -11.847 -9.402 1.00 89.12 148 GLU A CA 1
ATOM 1184 C C . GLU A 1 148 ? -9.856 -10.696 -10.397 1.00 89.12 148 GLU A C 1
ATOM 1186 O O . GLU A 1 148 ? -10.145 -10.844 -11.583 1.00 89.12 148 GLU A O 1
ATOM 1191 N N . SER A 1 149 ? -9.519 -9.517 -9.886 1.00 91.12 149 SER A N 1
ATOM 1192 C CA . SER A 1 149 ? -9.427 -8.303 -10.669 1.00 91.12 149 SER A CA 1
ATOM 1193 C C . SER A 1 149 ? -8.327 -7.416 -10.117 1.00 91.12 149 SER A C 1
ATOM 1195 O O . SER A 1 149 ? -7.996 -7.432 -8.927 1.00 91.12 149 SER A O 1
ATOM 1197 N N . SER A 1 150 ? -7.720 -6.639 -11.005 1.00 92.56 150 SER A N 1
ATOM 1198 C CA . SER A 1 150 ? -6.724 -5.656 -10.621 1.00 92.56 150 SER A CA 1
ATOM 1199 C C . SER A 1 150 ? -6.730 -4.463 -11.562 1.00 92.56 150 SER A C 1
ATOM 1201 O O . SER A 1 150 ? -7.163 -4.541 -12.712 1.00 92.56 150 SER A O 1
ATOM 1203 N N . VAL A 1 151 ? -6.270 -3.327 -11.049 1.00 93.44 151 VAL A N 1
ATOM 1204 C CA . VAL A 1 151 ? -6.212 -2.065 -11.778 1.00 93.44 151 VAL A CA 1
ATOM 1205 C C . VAL A 1 151 ? -4.898 -1.348 -11.484 1.00 93.44 151 VAL A C 1
ATOM 1207 O O . VAL A 1 151 ? -4.485 -1.195 -10.334 1.00 93.44 151 VAL A O 1
ATOM 1210 N N . ALA A 1 152 ? -4.227 -0.900 -12.547 1.00 93.25 152 ALA A N 1
ATOM 1211 C CA . ALA A 1 152 ? -2.994 -0.121 -12.478 1.00 93.25 152 ALA A CA 1
ATOM 1212 C C . ALA A 1 152 ? -3.262 1.333 -12.899 1.00 93.25 152 ALA A C 1
ATOM 1214 O O . ALA A 1 152 ? -3.267 1.684 -14.080 1.00 93.25 152 ALA A O 1
ATOM 1215 N N . LEU A 1 153 ? -3.466 2.197 -11.910 1.00 92.38 153 LEU A N 1
ATOM 1216 C CA . LEU A 1 153 ? -3.780 3.614 -12.065 1.00 92.38 153 LEU A CA 1
ATOM 1217 C C . LEU A 1 153 ? -2.490 4.443 -12.124 1.00 92.38 153 LEU A C 1
ATOM 1219 O O . LEU A 1 153 ? -2.067 5.066 -11.150 1.00 92.38 153 LEU A O 1
ATOM 1223 N N . HIS A 1 154 ? -1.838 4.440 -13.282 1.00 90.81 154 HIS A N 1
ATOM 1224 C CA . HIS A 1 154 ? -0.565 5.132 -13.507 1.00 90.81 154 HIS A CA 1
ATOM 1225 C C . HIS A 1 154 ? -0.729 6.637 -13.802 1.00 90.81 154 HIS A C 1
ATOM 1227 O O . HIS A 1 154 ? 0.192 7.410 -13.542 1.00 90.81 154 HIS A O 1
ATOM 1233 N N . HIS A 1 155 ? -1.905 7.083 -14.258 1.00 88.19 155 HIS A N 1
ATOM 1234 C CA . HIS A 1 155 ? -2.190 8.503 -14.521 1.00 88.19 155 HIS A CA 1
ATOM 1235 C C . HIS A 1 155 ? -2.383 9.359 -13.256 1.00 88.19 155 HIS A C 1
ATOM 1237 O O . HIS A 1 155 ? -2.351 10.585 -13.327 1.00 88.19 155 HIS A O 1
ATOM 1243 N N . LEU A 1 156 ? -2.567 8.740 -12.087 1.00 89.25 156 LEU A N 1
ATOM 1244 C CA . LEU A 1 156 ? -2.676 9.455 -10.813 1.00 89.25 156 LEU A CA 1
ATOM 1245 C C . LEU A 1 156 ? -1.349 10.101 -10.434 1.00 89.25 156 LEU A C 1
ATOM 1247 O O . LEU A 1 156 ? -0.303 9.567 -10.778 1.00 89.25 156 LEU A O 1
ATOM 1251 N N . ARG A 1 157 ? -1.354 11.186 -9.645 1.00 86.50 157 ARG A N 1
ATOM 1252 C CA . ARG A 1 157 ? -0.110 11.809 -9.147 1.00 86.50 157 ARG A CA 1
ATOM 1253 C C . ARG A 1 157 ? 0.817 10.764 -8.521 1.00 86.50 157 ARG A C 1
ATOM 1255 O O . ARG A 1 157 ? 1.962 10.642 -8.942 1.00 86.50 157 ARG A O 1
ATOM 1262 N N . VAL A 1 158 ? 0.289 9.956 -7.606 1.00 88.00 158 VAL A N 1
ATOM 1263 C CA . VAL A 1 158 ? 0.946 8.755 -7.075 1.00 88.00 158 VAL A CA 1
ATOM 1264 C C . VAL A 1 158 ? 0.367 7.551 -7.809 1.00 88.00 158 VAL A C 1
ATOM 1266 O O . VAL A 1 158 ? -0.834 7.317 -7.728 1.00 88.00 158 VAL A O 1
ATOM 1269 N N . GLY A 1 159 ? 1.199 6.820 -8.555 1.00 90.38 159 GLY A N 1
ATOM 1270 C CA . GLY A 1 159 ? 0.747 5.617 -9.253 1.00 90.38 159 GLY A CA 1
ATOM 1271 C C . GLY A 1 159 ? 0.259 4.569 -8.254 1.00 90.38 159 GLY A C 1
ATOM 1272 O O . GLY A 1 159 ? 0.948 4.300 -7.273 1.00 90.38 159 GLY A O 1
ATOM 1273 N N . LEU A 1 160 ? -0.916 3.992 -8.503 1.00 94.69 160 LEU A N 1
ATOM 1274 C CA . LEU A 1 160 ? -1.538 3.012 -7.612 1.00 94.69 160 LEU A CA 1
ATOM 1275 C C . LEU A 1 160 ? -1.789 1.699 -8.346 1.00 94.69 160 LEU A C 1
ATOM 1277 O O . LEU A 1 160 ? -2.298 1.693 -9.465 1.00 94.69 160 LEU A O 1
ATOM 1281 N N . TYR A 1 161 ? -1.444 0.588 -7.706 1.00 94.75 161 TYR A N 1
ATOM 1282 C CA . TYR A 1 161 ? -1.847 -0.741 -8.137 1.00 94.75 161 TYR A CA 1
ATOM 1283 C C . TYR A 1 161 ? -2.785 -1.316 -7.081 1.00 94.75 161 TYR A C 1
ATOM 1285 O O . TYR A 1 161 ? -2.372 -1.498 -5.938 1.00 94.75 161 TYR A O 1
ATOM 1293 N N . LYS A 1 162 ? -4.041 -1.565 -7.459 1.00 94.25 162 LYS A N 1
ATOM 1294 C CA . LYS A 1 162 ? -5.051 -2.167 -6.587 1.00 94.25 162 LYS A CA 1
ATOM 1295 C C . LYS A 1 162 ? -5.426 -3.538 -7.130 1.00 94.25 162 LYS A C 1
ATOM 1297 O O . LYS A 1 162 ? -5.655 -3.676 -8.329 1.00 94.25 162 LYS A O 1
ATOM 1302 N N . TYR A 1 163 ? -5.487 -4.533 -6.257 1.00 92.25 163 TYR A N 1
ATOM 1303 C CA . TYR A 1 163 ? -5.964 -5.874 -6.577 1.00 92.25 163 TYR A CA 1
ATOM 1304 C C . TYR A 1 163 ? -7.068 -6.272 -5.602 1.00 92.25 163 TYR A C 1
ATOM 1306 O O . TYR A 1 163 ? -7.124 -5.758 -4.485 1.00 92.25 163 TYR A O 1
ATOM 1314 N N . PHE A 1 164 ? -7.937 -7.169 -6.049 1.00 89.00 164 PHE A N 1
ATOM 1315 C CA . PHE A 1 164 ? -9.043 -7.711 -5.274 1.00 89.00 164 PHE A CA 1
ATOM 1316 C C . PHE A 1 164 ? -8.876 -9.226 -5.160 1.00 89.00 164 PHE A C 1
ATOM 1318 O O . PHE A 1 164 ? -8.488 -9.893 -6.125 1.00 89.00 164 PHE A O 1
ATOM 1325 N N . HIS A 1 165 ? -9.135 -9.742 -3.964 1.00 81.44 165 HIS A N 1
ATOM 1326 C CA . HIS A 1 165 ? -9.087 -11.158 -3.630 1.00 81.44 165 HIS A CA 1
ATOM 1327 C C . HIS A 1 165 ? -10.341 -11.496 -2.821 1.00 81.44 165 HIS A C 1
ATOM 1329 O O . HIS A 1 165 ? -10.690 -10.730 -1.920 1.00 81.44 165 HIS A O 1
ATOM 1335 N N . GLU A 1 166 ? -11.003 -12.611 -3.130 1.00 67.62 166 GLU A N 1
ATOM 1336 C CA . GLU A 1 166 ? -12.146 -13.110 -2.371 1.00 67.62 166 GLU A CA 1
ATOM 1337 C C . GLU A 1 166 ? -11.771 -13.265 -0.894 1.00 67.62 166 GLU A C 1
ATOM 1339 O O . GLU A 1 166 ? -10.942 -14.092 -0.504 1.00 67.62 166 GLU A O 1
ATOM 1344 N N . CYS A 1 167 ? -12.416 -12.482 -0.029 1.00 52.94 167 CYS A N 1
ATOM 1345 C CA . CYS A 1 167 ? -12.514 -12.867 1.367 1.00 52.94 167 CYS A CA 1
ATOM 1346 C C . CYS A 1 167 ? -13.299 -14.176 1.388 1.00 52.94 167 CYS A C 1
ATOM 1348 O O . CYS A 1 167 ? -14.478 -14.167 1.043 1.00 52.94 167 CYS A O 1
ATOM 1350 N N . PHE A 1 168 ? -12.662 -15.280 1.794 1.00 43.19 168 PHE A N 1
ATOM 1351 C CA . PHE A 1 168 ? -13.347 -16.520 2.154 1.00 43.19 168 PHE A CA 1
ATOM 1352 C C . PHE A 1 168 ? -14.542 -16.167 3.051 1.00 43.19 168 PHE A C 1
ATOM 1354 O O . PHE A 1 168 ? -14.396 -15.963 4.260 1.00 43.19 168 PHE A O 1
ATOM 1361 N N . VAL A 1 169 ? -15.741 -16.097 2.470 1.00 39.09 169 VAL A N 1
ATOM 1362 C CA . VAL A 1 169 ? -16.974 -16.201 3.230 1.00 39.09 169 VAL A CA 1
ATOM 1363 C C . VAL A 1 169 ? -16.930 -17.626 3.741 1.00 39.09 169 VAL A C 1
ATOM 1365 O O . VAL A 1 169 ? -17.225 -18.569 3.007 1.00 39.09 169 VAL A O 1
ATOM 1368 N N . LYS A 1 170 ? -16.480 -17.804 4.988 1.00 39.34 170 LYS A N 1
ATOM 1369 C CA . LYS A 1 170 ? -16.786 -19.018 5.734 1.00 39.34 170 LYS A CA 1
ATOM 1370 C C . LYS A 1 170 ? -18.306 -19.093 5.768 1.00 39.34 170 LYS A C 1
ATOM 1372 O O . LYS A 1 170 ? -18.956 -18.452 6.586 1.00 39.34 170 LYS A O 1
ATOM 1377 N N . SER A 1 171 ? -18.858 -19.820 4.809 1.00 35.91 171 SER A N 1
ATOM 1378 C CA . SER A 1 171 ? -20.203 -20.344 4.858 1.00 35.91 171 SER A CA 1
ATOM 1379 C C . SER A 1 171 ? -20.189 -21.304 6.037 1.00 35.91 171 SER A C 1
ATOM 1381 O O . SER A 1 171 ? -19.729 -22.437 5.935 1.00 35.91 171 SER A O 1
ATOM 1383 N N . SER A 1 172 ? -20.575 -20.789 7.201 1.00 37.12 172 SER A N 1
ATOM 1384 C CA . SER A 1 172 ? -20.931 -21.607 8.348 1.00 37.12 172 SER A CA 1
ATOM 1385 C C . SER A 1 172 ? -22.115 -22.475 7.919 1.00 37.12 172 SER A C 1
ATOM 1387 O O . SER A 1 172 ? -23.239 -21.979 7.841 1.00 37.12 172 SER A O 1
ATOM 1389 N N . GLN A 1 173 ? -21.834 -23.725 7.550 1.00 36.34 173 GLN A N 1
ATOM 1390 C CA . GLN A 1 173 ? -22.791 -24.824 7.655 1.00 36.34 173 GLN A CA 1
ATOM 1391 C C . GLN A 1 173 ? -22.708 -25.402 9.064 1.00 36.34 173 GLN A C 1
ATOM 1393 O O . GLN A 1 173 ? -21.575 -25.472 9.597 1.00 36.34 173 GLN A O 1
#

Organism: Dictyocaulus viviparus (NCBI:txid29172)

Foldseek 3Di:
DDDDDDPPPPVVVVVVVVVVVVVVVVVVVVVVVVCVVCVVVVVVVVVVVVVVLVVLVVPPDPVVVVLLVLCQVQVDDPQKHWDWDDCNPPSNDDNPDDTDTDIAGNDPVVRVVCVCCLQVPLVSLVVVLVSSLVRSQVSCVVVVFHFPDWDFQSVDNDTDIDTDGDDPPPPDD

Sequence (173 aa):
MIGKILPRQIAAAFRTNVFDSKKGRVYASFIESMKEHHQLRLQSLDRKLKEVDEFRKANITNSTIKIIHHLSHRVLSRNSRFVQVGSSVNGLSCDNSDIDLVFFPTDAARRNSFMKDFFGNGDFKTSFMTVMSRIVTRELNNIGVPVESSVALHHLRVGLYKYFHECFVKSSQ

Radius of gyration: 30.26 Å; chains: 1; bounding box: 48×104×62 Å